Protein AF-A0A7S3RP40-F1 (afdb_monomer_lite)

Organism: NCBI:txid141414

pLDDT: mean 79.47, std 15.06, range [44.41, 95.94]

InterPro domains:
  IPR036881 Glycoside hydrolase family 3 C-terminal domain superfamily [G3DSA:3.40.50.1700] (1-62)
  IPR036881 Glycoside hydrolase family 3 C-terminal domain superfamily [SSF52279] (1-63)
  IPR044993 Beta-D-xylosidase [PTHR42721] (1-132)

Secondary structure (DSSP, 8-state):
--S------SS-EE-GGGGGSS-TT----S-BTTTTB--SHHHHS-GGGEEE-TT----SS-EEEEEEEEEEE-PPP--SSSS---PPEEEEEEEEEE-S-SS-----EEEE--TT--SSS-S-S-EEEEE-

Foldseek 3Di:
DLDKDADFAQFFDWDPVLPVLDDPPDPAAFAFPVSRRQGDTLFQGDPVGTPGHGRDDDIPWDKDKDWDPKPFPPDDPPDPDDDDPPDRDIDTDIDIDTDDDPDDDYKDWDWDADPVQPPGSPGTRIDTDDMD

Sequence (132 aa):
GLHSPSGRLTSTWYKGEYTHQLSMEDMRMRPDLETGYPGRTYRFVDEQWIVYPFGFGLSYHTWSYAWRSPAHTSGNKASSGAAGWEGCSLALSVALDSQKGADPSTAVLLFFRPPNGDEAGLTPRKELRRFE

Radius of gyration: 19.31 Å; chains: 1; bounding box: 59×24×46 Å

Structure (mmCIF, N/CA/C/O backbone):
data_AF-A0A7S3RP40-F1
#
_entry.id   AF-A0A7S3RP40-F1
#
loop_
_atom_site.group_PDB
_atom_site.id
_atom_site.type_symbol
_atom_site.label_atom_id
_atom_site.label_alt_id
_atom_site.label_comp_id
_atom_site.label_asym_id
_atom_site.label_entity_id
_atom_site.label_seq_id
_atom_site.pdbx_PDB_ins_code
_atom_site.Cartn_x
_atom_site.Cartn_y
_atom_s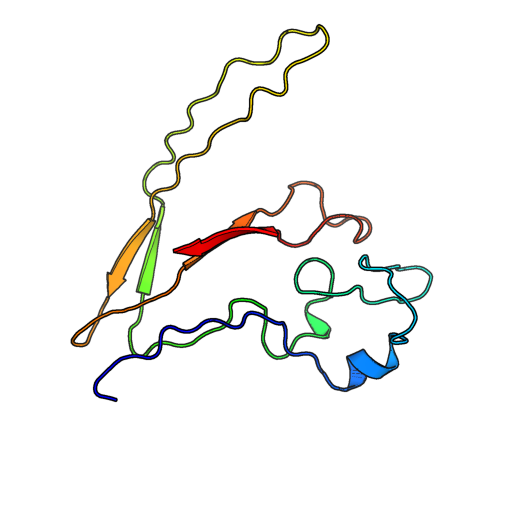ite.Cartn_z
_atom_site.occupancy
_atom_site.B_iso_or_equiv
_atom_site.auth_seq_id
_atom_site.auth_comp_id
_atom_site.auth_asym_id
_atom_site.auth_atom_id
_atom_site.pdbx_PDB_model_num
ATOM 1 N N . GLY A 1 1 ? 23.106 -10.094 -6.293 1.00 60.69 1 GLY A N 1
ATOM 2 C CA . GLY A 1 1 ? 22.101 -9.404 -7.117 1.00 60.69 1 GLY A CA 1
ATOM 3 C C . GLY A 1 1 ? 22.174 -9.849 -8.558 1.00 60.69 1 GLY A C 1
ATOM 4 O O . GLY A 1 1 ? 22.325 -8.998 -9.416 1.00 60.69 1 GLY A O 1
ATOM 5 N N . LEU A 1 2 ? 22.095 -11.164 -8.810 1.00 72.69 2 LEU A N 1
ATOM 6 C CA . LEU A 1 2 ? 21.932 -11.697 -10.168 1.00 72.69 2 LEU A CA 1
ATOM 7 C C . LEU A 1 2 ? 20.499 -11.452 -10.673 1.00 72.69 2 LEU A C 1
ATOM 9 O O . LEU A 1 2 ? 20.300 -11.201 -11.850 1.00 72.69 2 LEU A O 1
ATOM 13 N N . HIS A 1 3 ? 19.528 -11.454 -9.752 1.00 79.62 3 HIS A N 1
ATOM 14 C CA . HIS A 1 3 ? 18.131 -11.113 -10.008 1.00 79.62 3 HIS A CA 1
ATOM 15 C C . HIS A 1 3 ? 17.714 -9.892 -9.186 1.00 79.62 3 HIS A C 1
ATOM 17 O O . HIS A 1 3 ? 18.211 -9.678 -8.071 1.00 79.62 3 HIS A O 1
ATOM 23 N N . SER A 1 4 ? 16.805 -9.102 -9.751 1.00 82.75 4 SER A N 1
ATOM 24 C CA . SER A 1 4 ? 16.222 -7.932 -9.100 1.00 82.75 4 SER A CA 1
ATOM 25 C C . SER A 1 4 ? 15.118 -8.352 -8.122 1.00 82.75 4 SER A C 1
ATOM 27 O O . SER A 1 4 ? 14.343 -9.255 -8.438 1.00 82.75 4 SER A O 1
ATOM 29 N N . PRO A 1 5 ? 15.018 -7.740 -6.929 1.00 89.12 5 PRO A N 1
ATOM 30 C C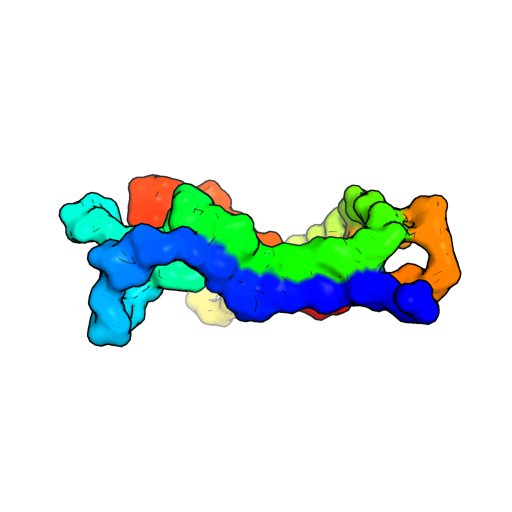A . PRO A 1 5 ? 13.867 -7.941 -6.066 1.00 89.12 5 PRO A CA 1
ATOM 31 C C . PRO A 1 5 ? 12.630 -7.261 -6.671 1.00 89.12 5 PRO A C 1
ATOM 33 O O . PRO A 1 5 ? 12.680 -6.106 -7.102 1.00 89.12 5 PRO A O 1
ATOM 36 N N . SER A 1 6 ? 11.506 -7.977 -6.649 1.00 88.31 6 SER A N 1
ATOM 37 C CA . SER A 1 6 ? 10.222 -7.505 -7.203 1.00 88.31 6 SER A CA 1
ATOM 38 C C . SER A 1 6 ? 9.044 -7.720 -6.252 1.00 88.31 6 SER A C 1
ATOM 40 O O . SER A 1 6 ? 7.895 -7.469 -6.611 1.00 88.31 6 SER A O 1
ATOM 42 N N . GLY A 1 7 ? 9.321 -8.190 -5.032 1.00 91.50 7 GLY A N 1
ATOM 43 C CA . GLY A 1 7 ? 8.308 -8.426 -4.011 1.00 91.50 7 GLY A CA 1
ATOM 44 C C . GLY A 1 7 ? 7.665 -7.131 -3.514 1.00 91.50 7 GLY A C 1
ATOM 45 O O . GLY A 1 7 ? 8.310 -6.083 -3.422 1.00 91.50 7 GLY A O 1
ATOM 46 N N . ARG A 1 8 ? 6.383 -7.221 -3.156 1.00 94.19 8 ARG A N 1
ATOM 47 C CA . ARG A 1 8 ? 5.602 -6.144 -2.535 1.00 94.19 8 ARG A CA 1
ATOM 48 C C . ARG A 1 8 ? 5.046 -6.625 -1.197 1.00 94.19 8 ARG A C 1
ATOM 50 O O . ARG A 1 8 ? 4.732 -7.804 -1.046 1.00 94.19 8 ARG A O 1
ATOM 57 N N . LEU A 1 9 ? 4.899 -5.722 -0.233 1.00 95.62 9 LEU A N 1
ATOM 58 C CA . LEU A 1 9 ? 4.355 -6.046 1.084 1.00 95.62 9 LEU A CA 1
ATOM 59 C C . LEU A 1 9 ? 2.879 -6.461 1.002 1.00 95.62 9 LEU A C 1
ATOM 61 O O . LEU A 1 9 ? 2.039 -5.692 0.535 1.00 95.62 9 LEU A O 1
ATOM 65 N N . THR A 1 10 ? 2.556 -7.640 1.534 1.00 94.75 10 THR A N 1
ATOM 66 C CA . THR A 1 10 ? 1.180 -8.157 1.676 1.00 94.75 10 THR A CA 1
ATOM 67 C C . THR A 1 10 ? 0.485 -7.681 2.954 1.00 94.75 10 THR A C 1
ATOM 69 O O . THR A 1 10 ? -0.702 -7.932 3.143 1.00 94.75 10 THR A O 1
ATOM 72 N N . SER A 1 11 ? 1.208 -6.979 3.825 1.00 94.94 11 SER A N 1
ATOM 73 C CA . SER A 1 11 ? 0.708 -6.428 5.085 1.00 94.94 11 SER A CA 1
ATOM 74 C C . SER A 1 11 ? 1.257 -5.020 5.287 1.00 94.94 11 SER A C 1
ATOM 76 O O . SER A 1 11 ? 2.354 -4.700 4.832 1.00 94.94 11 SER A O 1
ATOM 78 N N . THR A 1 12 ? 0.502 -4.175 5.981 1.00 94.50 12 THR A N 1
ATOM 79 C CA . THR A 1 12 ? 0.970 -2.843 6.378 1.00 94.50 12 THR A CA 1
ATOM 80 C C . THR A 1 12 ? 1.861 -2.958 7.610 1.00 94.50 12 THR A C 1
ATOM 82 O O . THR A 1 12 ? 1.530 -3.682 8.547 1.00 94.50 12 THR A O 1
ATOM 85 N N . TRP A 1 13 ? 2.971 -2.227 7.620 1.00 95.31 13 TRP A N 1
ATOM 86 C CA . TRP A 1 13 ? 3.811 -2.073 8.802 1.00 95.31 13 TRP A CA 1
ATOM 87 C C . TRP A 1 13 ? 3.376 -0.834 9.567 1.00 95.31 13 TRP A C 1
ATOM 89 O O . TRP A 1 13 ? 3.333 0.263 9.004 1.00 95.31 13 TRP A O 1
ATOM 99 N N . TYR A 1 14 ? 3.067 -1.024 10.842 1.00 94.69 14 TYR A N 1
ATOM 100 C CA . TYR A 1 14 ? 2.509 0.005 11.708 1.00 94.69 14 TYR A CA 1
ATOM 101 C C . TYR A 1 14 ? 3.557 0.561 12.669 1.00 94.69 14 TYR A C 1
ATOM 103 O O . TYR A 1 14 ? 4.510 -0.128 13.034 1.00 94.69 14 TYR A O 1
ATOM 111 N N . LYS A 1 15 ? 3.364 1.808 13.104 1.00 95.00 15 LYS A N 1
ATOM 112 C CA . LYS A 1 15 ? 4.118 2.384 14.225 1.00 95.00 15 LYS A CA 1
ATOM 113 C C . LYS A 1 15 ? 3.781 1.634 15.516 1.00 95.00 15 LYS A C 1
ATOM 115 O O . LYS A 1 15 ? 2.646 1.204 15.686 1.00 95.00 15 LYS A O 1
ATOM 120 N N . GLY A 1 16 ? 4.729 1.537 16.450 1.00 93.00 16 GLY A N 1
ATOM 121 C CA . GLY A 1 16 ? 4.499 0.867 17.740 1.00 93.00 16 GLY A CA 1
ATOM 122 C C . GLY A 1 16 ? 3.320 1.454 18.526 1.00 93.00 16 GLY A C 1
ATOM 123 O O . GLY A 1 16 ? 2.538 0.722 19.113 1.00 93.00 16 GLY A O 1
ATOM 124 N N . GLU A 1 17 ? 3.105 2.767 18.442 1.00 91.62 17 GLU A N 1
ATOM 125 C CA . GLU A 1 17 ? 1.978 3.447 19.097 1.00 91.62 17 GLU A CA 1
ATOM 126 C C . GLU A 1 17 ? 0.598 2.946 18.642 1.00 91.62 17 GLU A C 1
ATOM 128 O O . GLU A 1 17 ? -0.349 2.956 19.425 1.00 91.62 17 GLU A O 1
ATOM 133 N N . TYR A 1 18 ? 0.489 2.432 17.412 1.00 90.94 18 TYR A N 1
ATOM 134 C CA . TYR A 1 18 ? -0.758 1.893 16.869 1.00 90.94 18 TYR A CA 1
ATOM 135 C C . TYR A 1 18 ? -1.291 0.725 17.709 1.00 90.94 18 TYR A C 1
ATOM 137 O O . TYR A 1 18 ? -2.499 0.614 17.907 1.00 90.94 18 TYR A O 1
ATOM 145 N N . THR A 1 19 ? -0.412 -0.114 18.272 1.00 88.56 19 THR A N 1
ATOM 146 C CA . THR A 1 19 ? -0.843 -1.256 19.094 1.00 88.56 19 THR A CA 1
ATOM 147 C C . THR A 1 19 ? -1.443 -0.841 20.434 1.00 88.56 19 THR A C 1
ATOM 149 O O . THR A 1 19 ? -2.147 -1.634 21.045 1.00 88.56 19 THR A O 1
ATOM 152 N N . HIS A 1 20 ? -1.200 0.391 20.892 1.00 89.62 20 HIS A N 1
ATOM 153 C CA . HIS A 1 20 ? -1.809 0.917 22.116 1.00 89.62 20 HIS A CA 1
ATOM 154 C C . HIS A 1 20 ? -3.211 1.496 21.886 1.00 89.62 20 HIS A C 1
ATOM 156 O O . HIS A 1 20 ? -3.949 1.692 22.845 1.00 89.62 20 HIS A O 1
ATOM 162 N N . GLN A 1 21 ? -3.593 1.756 20.633 1.00 86.81 21 GLN A N 1
ATOM 163 C CA . GLN A 1 21 ? -4.882 2.368 20.286 1.00 86.81 21 GLN A CA 1
ATOM 164 C C . GLN A 1 21 ? -5.987 1.362 19.975 1.00 86.81 21 GLN A C 1
ATOM 166 O O . GLN A 1 21 ? -7.144 1.737 19.803 1.00 86.81 21 GLN A O 1
ATOM 171 N N . LEU A 1 22 ? -5.644 0.081 19.873 1.00 87.38 22 LEU A N 1
ATOM 172 C CA . LEU A 1 22 ? -6.581 -0.979 19.536 1.00 87.38 22 LEU A CA 1
ATOM 173 C C . LEU A 1 22 ? -6.328 -2.206 20.403 1.00 87.38 22 LEU A C 1
ATOM 175 O O . LEU A 1 22 ? -5.214 -2.717 20.476 1.00 87.38 22 LEU A O 1
ATOM 179 N N . SER A 1 23 ? -7.392 -2.718 21.017 1.00 89.56 23 SER A N 1
ATOM 180 C CA . SER A 1 23 ? -7.367 -4.053 21.613 1.00 89.56 23 SER A CA 1
ATOM 181 C C . SER A 1 23 ? -7.377 -5.100 20.501 1.00 89.56 23 SER A C 1
ATOM 183 O O . SER A 1 23 ? -8.083 -4.944 19.505 1.00 89.56 23 SER A O 1
ATOM 185 N N . MET A 1 24 ? -6.638 -6.198 20.663 1.00 87.75 24 MET A N 1
ATOM 186 C CA . MET A 1 24 ? -6.703 -7.337 19.734 1.00 87.75 24 MET A CA 1
ATOM 187 C C . MET A 1 24 ? -8.043 -8.089 19.802 1.00 87.75 24 MET A C 1
ATOM 189 O O . MET A 1 24 ? -8.316 -8.912 18.936 1.00 87.75 24 MET A O 1
ATOM 193 N N . GLU A 1 25 ? -8.887 -7.762 20.782 1.00 90.81 25 GLU A N 1
ATOM 194 C CA . GLU A 1 25 ? -10.255 -8.269 20.931 1.00 90.81 25 GLU A CA 1
ATOM 195 C C . GLU A 1 25 ? -11.268 -7.478 20.087 1.00 90.81 25 GLU A C 1
ATOM 197 O O . GLU A 1 25 ? -12.321 -8.001 19.722 1.00 90.81 25 GLU A O 1
ATOM 202 N N . ASP A 1 26 ? -10.959 -6.220 19.747 1.00 89.12 26 ASP A N 1
ATOM 203 C CA . ASP A 1 26 ? -11.852 -5.373 18.955 1.00 89.12 26 ASP A CA 1
ATOM 204 C C . ASP A 1 26 ? -11.705 -5.685 17.460 1.00 89.12 26 ASP A C 1
ATOM 206 O O . ASP A 1 26 ? -10.774 -5.228 16.789 1.00 89.12 26 ASP A O 1
ATOM 210 N N . MET A 1 27 ? -12.651 -6.454 16.927 1.00 90.50 27 MET A N 1
ATOM 211 C CA . MET A 1 27 ? -12.666 -6.907 15.533 1.00 90.50 27 MET A CA 1
ATOM 212 C C . MET A 1 27 ? -13.248 -5.883 14.546 1.00 90.50 27 MET A C 1
ATOM 214 O O . MET A 1 27 ? -13.426 -6.201 13.365 1.00 90.50 27 MET A O 1
ATOM 218 N N . ARG A 1 28 ? -13.555 -4.652 14.980 1.00 90.69 28 ARG A N 1
ATOM 219 C CA . ARG A 1 28 ? -13.996 -3.590 14.066 1.00 90.69 28 ARG A CA 1
ATOM 220 C C . ARG A 1 28 ? -12.888 -3.279 13.055 1.00 90.69 28 ARG A C 1
ATOM 222 O O . ARG A 1 28 ? -11.712 -3.220 13.380 1.00 90.69 28 ARG A O 1
ATOM 229 N N . MET A 1 29 ? -13.252 -3.096 11.788 1.00 90.06 29 MET A N 1
ATOM 230 C CA . MET A 1 29 ? -12.276 -2.798 10.725 1.00 90.06 29 MET A CA 1
ATOM 231 C C . MET A 1 29 ? -12.214 -1.311 10.379 1.00 90.06 29 MET A C 1
ATOM 233 O O . MET A 1 29 ? -11.173 -0.815 9.956 1.00 90.06 29 MET A O 1
ATOM 237 N N . ARG A 1 30 ? -13.341 -0.617 10.528 1.00 89.88 30 ARG A N 1
ATOM 238 C CA . ARG A 1 30 ? -13.522 0.789 10.156 1.00 89.88 30 ARG A CA 1
ATOM 239 C C . ARG A 1 30 ? -13.036 1.692 11.285 1.00 89.88 30 ARG A C 1
ATOM 241 O O . ARG A 1 30 ? -13.170 1.274 12.432 1.00 89.88 30 ARG A O 1
ATOM 248 N N . PRO A 1 31 ? -12.490 2.879 10.983 1.00 89.44 31 PRO A N 1
ATOM 249 C CA . PRO A 1 31 ? -12.183 3.862 12.003 1.00 89.44 31 PRO A CA 1
ATOM 250 C C . PRO A 1 31 ? -13.478 4.382 12.631 1.00 89.44 31 PRO A C 1
ATOM 252 O O . PRO A 1 31 ? -14.543 4.350 12.010 1.00 89.44 31 PRO A O 1
ATOM 255 N N . ASP A 1 32 ? -13.360 4.865 13.856 1.00 87.00 32 ASP A N 1
ATOM 256 C CA . ASP A 1 32 ? -14.446 5.494 14.596 1.00 87.00 32 ASP A CA 1
ATOM 257 C C . ASP A 1 32 ? -13.903 6.778 15.221 1.00 87.00 32 ASP A C 1
ATOM 259 O O . ASP A 1 32 ? -12.997 6.738 16.057 1.00 87.00 32 ASP A O 1
ATOM 263 N N . LEU A 1 33 ? -14.420 7.918 14.761 1.00 81.62 33 LEU A N 1
ATOM 264 C CA . LEU A 1 33 ? -13.974 9.237 15.204 1.00 81.62 33 LEU A CA 1
ATOM 265 C C . LEU A 1 33 ? -14.415 9.536 16.641 1.00 81.62 33 LEU A C 1
ATOM 267 O O . LEU A 1 33 ? -13.709 10.261 17.336 1.00 81.62 33 LEU A O 1
ATOM 271 N N . GLU A 1 34 ? -15.533 8.968 17.101 1.00 84.19 34 GLU A N 1
ATOM 272 C CA . GLU A 1 34 ? -16.056 9.222 18.448 1.00 84.19 34 GLU A CA 1
ATOM 273 C C . GLU A 1 34 ? -15.213 8.511 19.508 1.00 84.19 34 GLU A C 1
ATOM 275 O O . GLU A 1 34 ? -14.888 9.089 20.544 1.00 84.19 34 GLU A O 1
ATOM 280 N N . THR A 1 35 ? -14.799 7.270 19.232 1.00 83.88 35 THR A N 1
ATOM 281 C CA . THR A 1 35 ? -13.962 6.488 20.156 1.00 83.88 35 THR A CA 1
ATOM 282 C C . THR A 1 35 ? -12.461 6.659 19.910 1.00 83.88 35 THR A C 1
ATOM 284 O O . THR A 1 35 ? -11.660 6.036 20.604 1.00 83.88 35 THR A O 1
ATOM 287 N N . GLY A 1 36 ? -12.061 7.430 18.892 1.00 85.69 36 GLY A N 1
ATOM 288 C CA . GLY A 1 36 ? -10.663 7.572 18.469 1.00 85.69 36 GLY A CA 1
ATOM 289 C C . GLY A 1 36 ? -10.059 6.288 17.885 1.00 85.69 36 GLY A C 1
ATOM 290 O O . GLY A 1 36 ? -8.843 6.105 17.910 1.00 85.69 36 GLY A O 1
ATOM 291 N N . TYR A 1 37 ? -10.892 5.375 17.380 1.00 89.31 37 TYR A N 1
ATOM 292 C CA . TYR A 1 37 ? -10.432 4.103 16.840 1.00 89.31 37 TYR A CA 1
ATOM 293 C C . TYR A 1 37 ? -9.798 4.309 15.454 1.00 89.31 37 TYR A C 1
ATOM 295 O O . TYR A 1 37 ? -10.481 4.772 14.536 1.00 89.31 37 TYR A O 1
ATOM 303 N N . PRO A 1 38 ? -8.524 3.929 15.243 1.00 89.12 38 PRO A N 1
ATOM 304 C CA . PRO A 1 38 ? -7.777 4.303 14.039 1.00 89.12 38 PRO A CA 1
ATOM 305 C C . PRO A 1 38 ? -8.127 3.483 12.785 1.00 89.12 38 PRO A C 1
ATOM 307 O O . PRO A 1 38 ? -7.612 3.776 11.707 1.00 89.12 38 PRO A O 1
ATOM 310 N N . GLY A 1 39 ? -8.966 2.447 12.907 1.00 90.50 39 GLY A N 1
ATOM 311 C CA . GLY A 1 39 ? -9.264 1.502 11.828 1.00 90.50 39 GLY A CA 1
ATOM 312 C C . GLY A 1 39 ? -8.151 0.471 11.607 1.00 90.50 39 GLY A C 1
ATOM 313 O O . GLY A 1 39 ? -7.010 0.641 12.042 1.00 90.50 39 GLY A O 1
ATOM 314 N N . ARG A 1 40 ? -8.476 -0.632 10.922 1.00 91.12 40 ARG A N 1
ATOM 315 C CA . ARG A 1 40 ? -7.556 -1.751 10.642 1.00 91.12 40 ARG A CA 1
ATOM 316 C C . ARG A 1 40 ? -7.279 -1.902 9.157 1.00 91.12 40 ARG A C 1
ATOM 318 O O . ARG A 1 40 ? -8.146 -1.663 8.320 1.00 91.12 40 ARG A O 1
ATOM 325 N N . THR A 1 41 ? -6.106 -2.448 8.829 1.00 92.12 41 THR A N 1
ATOM 326 C CA . THR A 1 41 ? -5.643 -2.749 7.456 1.00 92.12 41 THR A CA 1
ATOM 327 C C . THR A 1 41 ? -5.425 -1.521 6.577 1.00 92.12 41 THR A C 1
ATOM 329 O O . THR A 1 41 ? -5.851 -0.416 6.894 1.00 92.12 41 THR A O 1
ATOM 332 N N . TYR A 1 42 ? -4.787 -1.722 5.422 1.00 92.81 42 TYR A N 1
ATOM 333 C CA . TYR A 1 42 ? -4.531 -0.665 4.437 1.00 92.81 42 TYR A CA 1
ATOM 334 C C . TYR A 1 42 ? -5.791 0.034 3.903 1.00 92.81 42 TYR A C 1
ATOM 336 O O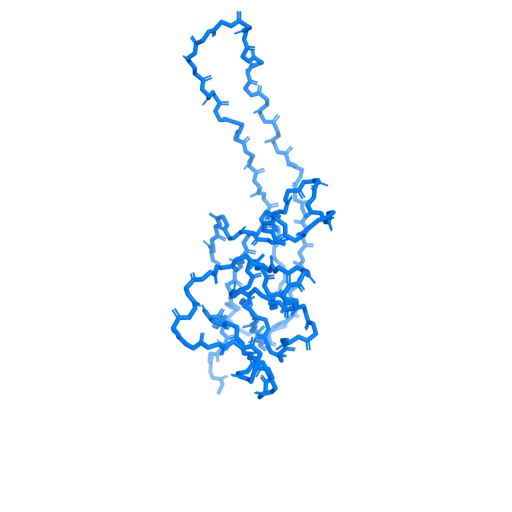 . TYR A 1 42 ? -5.681 1.085 3.276 1.00 92.81 42 TYR A O 1
ATOM 344 N N . ARG A 1 43 ? -6.968 -0.577 4.086 1.00 92.00 43 ARG A N 1
ATOM 345 C CA . ARG A 1 43 ? -8.245 -0.048 3.600 1.00 92.00 43 ARG A CA 1
ATOM 346 C C . ARG A 1 43 ? -8.744 1.109 4.456 1.00 92.00 43 ARG A C 1
ATOM 348 O O . ARG A 1 43 ? -9.394 1.994 3.918 1.00 92.00 43 ARG A O 1
ATOM 355 N N . PHE A 1 44 ? -8.470 1.088 5.757 1.00 90.44 44 PHE A N 1
ATOM 356 C CA . PHE A 1 44 ? -9.157 1.943 6.728 1.00 90.44 44 PHE A CA 1
ATOM 357 C C . PHE A 1 44 ? -8.222 2.662 7.692 1.00 90.44 44 PHE A C 1
ATOM 359 O O . PHE A 1 44 ? -8.617 3.684 8.241 1.00 90.44 44 PHE A O 1
ATOM 366 N N . VAL A 1 45 ? -7.009 2.143 7.895 1.00 90.31 45 VAL A N 1
ATOM 367 C CA . VAL A 1 45 ? -6.045 2.769 8.797 1.00 90.31 45 VAL A CA 1
ATOM 368 C C . VAL A 1 45 ? -5.624 4.145 8.284 1.00 90.31 45 VAL A C 1
ATOM 370 O O . VAL A 1 45 ? -5.422 4.337 7.080 1.00 90.31 45 VAL A O 1
ATOM 373 N N . ASP A 1 46 ? -5.473 5.089 9.206 1.00 87.19 46 ASP A N 1
ATOM 374 C CA . ASP A 1 46 ? -4.903 6.395 8.895 1.00 87.19 46 ASP A CA 1
ATOM 375 C C . ASP A 1 46 ? -3.412 6.288 8.519 1.00 87.19 46 ASP A C 1
ATOM 377 O O . ASP A 1 46 ? -2.658 5.489 9.082 1.00 87.19 46 ASP A O 1
ATOM 381 N N . GLU A 1 47 ? -2.982 7.111 7.566 1.00 87.06 47 GLU A N 1
ATOM 382 C CA . GLU A 1 47 ? -1.608 7.167 7.067 1.00 87.06 47 GLU A CA 1
ATOM 383 C C . GLU A 1 47 ? -0.606 7.542 8.162 1.00 87.06 47 GLU A C 1
ATOM 385 O O . GLU A 1 47 ? 0.530 7.066 8.135 1.00 87.06 47 GLU A O 1
ATOM 390 N N . GLN A 1 48 ? -1.026 8.299 9.181 1.00 90.19 48 GLN A N 1
ATOM 391 C CA . GLN A 1 48 ? -0.158 8.665 10.303 1.00 90.19 48 GLN A CA 1
ATOM 392 C C . GLN A 1 48 ? 0.365 7.455 11.097 1.00 90.19 48 GLN A C 1
ATOM 394 O O . GLN A 1 48 ? 1.426 7.551 11.720 1.00 90.19 48 GLN A O 1
ATOM 399 N N . TRP A 1 49 ? -0.338 6.315 11.061 1.00 91.19 49 TRP A N 1
ATOM 400 C CA . TRP A 1 49 ? 0.030 5.079 11.767 1.00 91.19 49 TRP A CA 1
ATOM 401 C C . TRP A 1 49 ? 0.912 4.139 10.940 1.00 91.19 49 TRP A C 1
ATOM 403 O O . TRP A 1 49 ? 1.344 3.102 11.447 1.00 91.19 49 TRP A O 1
ATOM 413 N N . ILE A 1 50 ? 1.186 4.474 9.678 1.00 94.06 50 ILE A N 1
ATOM 414 C CA . ILE A 1 50 ? 1.890 3.609 8.730 1.00 94.06 50 ILE A CA 1
ATOM 415 C C . ILE A 1 50 ? 3.382 3.961 8.691 1.00 94.06 50 ILE A C 1
ATOM 417 O O . ILE A 1 50 ? 3.757 5.121 8.547 1.00 94.06 50 ILE A O 1
ATOM 421 N N . VAL A 1 51 ? 4.240 2.940 8.773 1.00 95.44 51 VAL A N 1
ATOM 422 C CA . VAL A 1 51 ? 5.682 3.040 8.476 1.00 95.44 51 VAL A CA 1
ATOM 423 C C . VAL A 1 51 ? 5.951 2.592 7.040 1.00 95.44 51 VAL A C 1
ATOM 425 O O . VAL A 1 51 ? 6.534 3.337 6.259 1.00 95.44 51 VAL A O 1
ATOM 428 N N . TYR A 1 52 ? 5.461 1.402 6.667 1.00 95.94 52 TYR A N 1
ATOM 429 C CA . TYR A 1 52 ? 5.476 0.924 5.283 1.00 95.94 52 TYR A CA 1
ATOM 430 C C . TYR A 1 52 ? 4.070 0.510 4.847 1.00 95.94 52 TYR A C 1
ATOM 432 O O . TYR A 1 52 ? 3.450 -0.341 5.496 1.00 95.94 52 TYR A O 1
ATOM 440 N N . PRO A 1 53 ? 3.539 1.090 3.758 1.00 95.38 53 PRO A N 1
ATOM 441 C CA . PRO A 1 53 ? 2.190 0.789 3.315 1.00 95.38 53 PRO A CA 1
ATOM 442 C C . PRO A 1 53 ? 2.102 -0.600 2.679 1.00 95.38 53 PRO A C 1
ATOM 444 O O . PRO A 1 53 ? 3.062 -1.125 2.115 1.00 95.38 53 PRO A O 1
ATOM 447 N N . PHE A 1 54 ? 0.897 -1.168 2.693 1.00 95.69 54 PHE A N 1
ATOM 448 C CA . PHE A 1 54 ? 0.571 -2.322 1.860 1.00 95.69 54 PHE A CA 1
ATOM 449 C C . PHE A 1 54 ? 0.906 -2.046 0.389 1.00 95.69 54 PHE A C 1
ATOM 451 O O . PHE A 1 54 ? 0.568 -0.984 -0.150 1.00 95.69 54 PHE A O 1
ATOM 458 N N . GLY A 1 55 ? 1.547 -3.018 -0.254 1.00 94.44 55 GLY A N 1
ATOM 459 C CA . GLY A 1 55 ? 2.031 -2.912 -1.622 1.00 94.44 55 GLY A CA 1
ATOM 460 C C . GLY A 1 55 ? 3.374 -2.196 -1.771 1.00 94.44 55 GLY A C 1
ATOM 461 O O . GLY A 1 55 ? 3.834 -2.025 -2.897 1.00 94.44 55 GLY A O 1
ATOM 462 N N . PHE A 1 56 ? 4.023 -1.773 -0.680 1.00 94.38 56 PHE A N 1
ATOM 463 C CA . PHE A 1 56 ? 5.356 -1.178 -0.759 1.00 94.38 56 PHE A CA 1
ATOM 464 C C . PHE A 1 56 ? 6.394 -2.214 -1.199 1.00 94.38 56 PHE A C 1
ATOM 466 O O . PHE A 1 56 ? 6.353 -3.368 -0.781 1.00 94.38 56 PHE A O 1
ATOM 473 N N . GLY A 1 57 ? 7.332 -1.801 -2.042 1.00 91.88 57 GLY A N 1
ATOM 474 C CA . GLY A 1 57 ? 8.440 -2.637 -2.489 1.00 91.88 57 GLY A CA 1
ATOM 475 C C . GLY A 1 57 ? 9.393 -1.830 -3.355 1.00 91.88 57 GLY A C 1
ATOM 476 O O . GLY A 1 57 ? 8.964 -0.918 -4.065 1.00 91.88 57 GLY A O 1
ATOM 477 N N . LEU A 1 58 ? 10.679 -2.148 -3.270 1.00 89.50 58 LEU A N 1
ATOM 478 C CA . LEU A 1 58 ? 11.733 -1.510 -4.049 1.00 89.50 58 LEU A CA 1
ATOM 479 C C . LEU A 1 58 ? 12.273 -2.508 -5.074 1.00 89.50 58 LEU A C 1
ATOM 481 O O . LEU A 1 58 ? 12.289 -3.710 -4.821 1.00 89.50 58 LEU A O 1
ATOM 485 N N . SER A 1 59 ? 12.728 -1.989 -6.209 1.00 85.94 59 SER A N 1
ATOM 486 C CA . SER A 1 59 ? 13.391 -2.751 -7.266 1.00 85.94 59 SER A CA 1
ATOM 487 C C . SER A 1 59 ? 14.690 -2.047 -7.642 1.00 85.94 59 SER A C 1
ATOM 489 O O . SER A 1 59 ? 14.844 -0.850 -7.397 1.00 85.94 59 SER A O 1
ATOM 491 N N . TYR A 1 60 ? 15.630 -2.774 -8.245 1.00 85.81 60 TYR A N 1
ATOM 492 C CA . TYR A 1 60 ? 16.849 -2.169 -8.790 1.00 85.81 60 TYR A CA 1
ATOM 493 C C . TYR A 1 60 ? 16.606 -1.411 -10.105 1.00 85.81 60 TYR A C 1
ATOM 495 O O . TYR A 1 60 ? 17.492 -0.689 -10.560 1.00 85.81 60 TYR A O 1
ATOM 503 N N . HIS A 1 61 ? 15.411 -1.542 -10.691 1.00 83.56 61 HIS A N 1
ATOM 504 C CA . HIS A 1 61 ? 14.987 -0.801 -11.878 1.00 83.56 61 HIS A CA 1
ATOM 505 C C . HIS A 1 61 ? 14.063 0.358 -11.506 1.00 83.56 61 HIS A C 1
ATOM 507 O O . HIS A 1 61 ? 13.242 0.260 -10.590 1.00 83.56 61 HIS A O 1
ATOM 513 N N . THR A 1 62 ? 14.153 1.439 -12.276 1.00 85.06 62 THR A N 1
ATOM 514 C CA . THR A 1 62 ? 13.155 2.508 -12.282 1.00 85.06 62 THR A CA 1
ATOM 515 C C . THR A 1 62 ? 12.118 2.232 -13.366 1.00 85.06 62 THR A C 1
ATOM 517 O O . THR A 1 62 ? 12.456 1.759 -14.452 1.00 85.06 62 THR A O 1
ATOM 520 N N . TRP A 1 63 ? 10.857 2.524 -13.050 1.00 83.38 63 TRP A N 1
ATOM 521 C CA . TRP A 1 63 ? 9.702 2.232 -13.896 1.00 83.38 63 TRP A CA 1
ATOM 522 C C . TRP A 1 63 ? 8.919 3.515 -14.150 1.00 83.38 63 TRP A C 1
ATOM 524 O O . TRP A 1 63 ? 8.604 4.236 -13.200 1.00 83.38 63 TRP A O 1
ATOM 534 N N . SER A 1 64 ? 8.578 3.784 -15.408 1.00 83.31 64 SER A N 1
ATOM 535 C CA . SER A 1 64 ? 7.598 4.810 -15.770 1.00 83.31 64 SER A CA 1
ATOM 536 C C . SER A 1 64 ? 6.244 4.152 -16.047 1.00 83.31 64 SER A C 1
ATOM 538 O O . SER A 1 64 ? 6.175 3.089 -16.661 1.00 83.31 64 SER A O 1
ATOM 540 N N . TYR A 1 65 ? 5.169 4.768 -15.550 1.00 83.56 65 TYR A N 1
ATOM 541 C CA . TYR A 1 65 ? 3.798 4.291 -15.732 1.00 83.56 65 TYR A CA 1
ATOM 542 C C . TYR A 1 65 ? 3.044 5.298 -16.592 1.00 83.56 65 TYR A C 1
ATOM 544 O O . TYR A 1 65 ? 2.972 6.477 -16.245 1.00 83.56 65 TYR A O 1
ATOM 552 N N . ALA A 1 66 ? 2.454 4.830 -17.688 1.00 80.69 66 ALA A N 1
ATOM 553 C CA . ALA A 1 66 ? 1.578 5.643 -18.522 1.00 80.69 66 ALA A CA 1
ATOM 554 C C . ALA A 1 66 ? 0.253 4.924 -18.765 1.00 80.69 66 ALA A C 1
ATOM 556 O O . ALA A 1 66 ? 0.228 3.741 -19.123 1.00 80.69 66 ALA A O 1
ATOM 557 N N . TRP A 1 67 ? -0.845 5.662 -18.604 1.00 76.31 67 TRP A N 1
ATOM 558 C CA . TRP A 1 67 ? -2.165 5.209 -19.019 1.00 76.31 67 TRP A CA 1
ATOM 559 C C . TRP A 1 67 ? -2.209 5.177 -20.541 1.00 76.31 67 TRP A C 1
ATOM 561 O O . TRP A 1 67 ? -2.047 6.206 -21.198 1.00 76.31 67 TRP A O 1
ATOM 571 N N . ARG A 1 68 ? -2.458 4.004 -21.117 1.00 72.50 68 ARG A N 1
ATOM 572 C CA . ARG A 1 68 ? -2.978 3.942 -22.483 1.00 72.50 68 ARG A CA 1
ATOM 573 C C . ARG A 1 68 ? -4.472 4.236 -22.407 1.00 72.50 68 ARG A C 1
ATOM 575 O O . ARG A 1 68 ? -5.103 3.900 -21.405 1.00 72.50 68 ARG A O 1
ATOM 582 N N . SER A 1 69 ? -4.999 4.925 -23.417 1.00 64.31 69 SER A N 1
ATOM 583 C CA . SER A 1 69 ? -6.383 5.405 -23.455 1.00 64.31 69 SER A CA 1
ATOM 584 C C . SER A 1 69 ? -7.347 4.354 -22.889 1.00 64.31 69 SER A C 1
ATOM 586 O O . SER A 1 69 ? -7.353 3.219 -23.374 1.00 64.31 69 SER A O 1
ATOM 588 N N . PRO A 1 70 ? -8.127 4.681 -21.840 1.00 60.78 70 PRO A N 1
ATOM 589 C CA . PRO A 1 70 ? -9.059 3.721 -21.281 1.00 60.78 70 PRO A CA 1
ATOM 590 C C . PRO A 1 70 ? -10.094 3.399 -22.355 1.00 60.78 70 PRO A C 1
ATOM 592 O O . PRO A 1 70 ? -10.804 4.285 -22.834 1.00 60.78 70 PRO A O 1
ATOM 595 N N . ALA A 1 71 ? -10.189 2.129 -22.740 1.00 54.72 71 ALA A N 1
ATOM 596 C CA . ALA A 1 71 ? -11.341 1.662 -23.489 1.00 54.72 71 ALA A CA 1
ATOM 597 C C . ALA A 1 71 ? -12.500 1.575 -22.490 1.00 54.72 71 ALA A C 1
ATOM 599 O O . ALA A 1 71 ? -12.668 0.581 -21.786 1.00 54.72 71 ALA A O 1
ATOM 600 N N . HIS A 1 72 ? -13.249 2.669 -22.361 1.00 52.50 72 HIS A N 1
ATOM 601 C CA . HIS A 1 72 ? -14.483 2.683 -21.591 1.00 52.50 72 HIS A CA 1
ATOM 602 C C . HIS A 1 72 ? -15.603 2.131 -22.472 1.00 52.50 72 HIS A C 1
ATOM 604 O O . HIS A 1 72 ? -16.261 2.867 -23.209 1.00 52.50 72 HIS A O 1
ATOM 610 N N . THR A 1 73 ? -15.830 0.824 -22.406 1.00 50.38 73 THR A N 1
ATOM 611 C CA . THR A 1 73 ? -17.077 0.239 -22.897 1.00 50.38 73 THR A CA 1
ATOM 612 C C . THR A 1 73 ? -18.151 0.493 -21.850 1.00 50.38 73 THR A C 1
ATOM 614 O O . THR A 1 73 ? -18.315 -0.281 -20.910 1.00 50.38 73 THR A O 1
ATOM 617 N N . SER A 1 74 ? -18.869 1.611 -21.997 1.00 52.00 74 SER A N 1
ATOM 618 C CA . SER A 1 74 ? -20.119 1.827 -21.269 1.00 52.00 74 SER A CA 1
ATOM 619 C C . SER A 1 74 ? -21.085 0.719 -21.681 1.00 52.00 74 SER A C 1
ATOM 621 O O . SER A 1 74 ? -21.701 0.810 -22.740 1.00 52.00 74 SER A O 1
ATOM 623 N N . GLY A 1 75 ? -21.226 -0.318 -20.856 1.00 49.12 75 GLY A N 1
ATOM 624 C CA . GLY A 1 75 ? -22.440 -1.131 -20.870 1.00 49.12 75 GLY A CA 1
ATOM 625 C C . GLY A 1 75 ? -23.648 -0.208 -20.683 1.00 49.12 75 GLY A C 1
ATOM 626 O O . GLY A 1 75 ? -23.543 0.826 -20.013 1.00 49.12 75 GLY A O 1
ATOM 627 N N . ASN A 1 76 ? -24.752 -0.504 -21.362 1.00 48.41 76 ASN A N 1
ATOM 628 C CA . ASN A 1 76 ? -25.941 0.342 -21.372 1.00 48.41 76 ASN A CA 1
ATOM 629 C C . ASN A 1 76 ? -26.431 0.642 -19.945 1.00 48.41 76 ASN A C 1
ATOM 631 O O . ASN A 1 76 ? -26.340 -0.185 -19.042 1.00 48.41 76 ASN A O 1
ATOM 635 N N . LYS A 1 77 ? -26.964 1.853 -19.737 1.00 46.59 77 LYS A N 1
ATOM 636 C CA . LYS A 1 77 ? -27.609 2.230 -18.474 1.00 46.59 77 LYS A CA 1
ATOM 637 C C . LYS A 1 77 ? -28.713 1.221 -18.155 1.00 46.59 77 LYS A C 1
ATOM 639 O O . LYS A 1 77 ? -29.599 1.023 -18.984 1.00 46.59 77 LYS A O 1
ATOM 644 N N . ALA A 1 78 ? -28.693 0.662 -16.945 1.00 47.38 78 ALA A N 1
ATOM 645 C CA . ALA A 1 78 ? -29.811 -0.100 -16.409 1.00 47.38 78 ALA A CA 1
ATOM 646 C C . ALA A 1 78 ? -31.085 0.756 -16.499 1.00 47.38 78 ALA A C 1
ATOM 648 O O . ALA A 1 78 ? -31.201 1.802 -15.853 1.00 47.38 78 ALA A O 1
ATOM 649 N N . SER A 1 79 ? -32.021 0.336 -17.349 1.00 46.97 79 SER A N 1
ATOM 650 C CA . SER A 1 79 ? -33.377 0.866 -17.372 1.00 46.97 79 SER A CA 1
ATOM 651 C C . SER A 1 79 ? -34.009 0.630 -16.004 1.00 46.97 79 SER A C 1
ATOM 653 O O . SER A 1 79 ? -33.931 -0.470 -15.464 1.00 46.97 79 SER A O 1
ATOM 655 N N . SER A 1 80 ? -34.622 1.671 -15.448 1.00 50.41 80 SER A N 1
ATOM 656 C CA . SER A 1 80 ? -35.369 1.652 -14.192 1.00 50.41 80 SER A CA 1
ATOM 657 C C . SER A 1 80 ? -36.385 0.502 -14.154 1.00 50.41 80 SER A C 1
ATOM 659 O O . SER A 1 80 ? -37.458 0.591 -14.745 1.00 50.41 80 SER A O 1
ATOM 661 N N . GLY A 1 81 ? -36.030 -0.577 -13.465 1.00 44.62 81 GLY A N 1
ATOM 662 C CA . GLY A 1 81 ? -36.838 -1.778 -13.289 1.00 44.62 81 GLY A CA 1
ATOM 663 C C . GLY A 1 81 ? -35.937 -2.885 -12.754 1.00 44.62 81 GLY A C 1
ATOM 664 O O . GLY A 1 81 ? -34.872 -3.128 -13.305 1.00 44.62 81 GLY A O 1
ATOM 665 N N . ALA A 1 82 ? -36.294 -3.468 -11.616 1.00 49.88 82 ALA A N 1
ATOM 666 C CA . ALA A 1 82 ? -35.424 -4.321 -10.812 1.00 49.88 82 ALA A CA 1
ATOM 667 C C . ALA A 1 82 ? -34.704 -5.461 -11.576 1.00 49.88 82 ALA A C 1
ATOM 669 O O . ALA A 1 82 ? -35.286 -6.108 -12.441 1.00 49.88 82 ALA A O 1
ATOM 670 N N . ALA A 1 83 ? -33.492 -5.759 -11.084 1.00 44.41 83 ALA A N 1
ATOM 671 C CA . ALA A 1 83 ? -32.694 -6.981 -11.261 1.00 44.41 83 ALA A CA 1
ATOM 672 C C . ALA A 1 83 ? -31.739 -7.057 -12.469 1.00 44.41 83 ALA A C 1
ATOM 674 O O . ALA A 1 83 ? -31.941 -7.804 -13.418 1.00 44.41 83 ALA A O 1
ATOM 675 N N . GLY A 1 84 ? -30.598 -6.376 -12.338 1.00 45.09 84 GLY A N 1
ATOM 676 C CA . GLY A 1 84 ? -29.391 -6.678 -13.105 1.00 45.09 84 GLY A CA 1
ATOM 677 C C . GLY A 1 84 ? -28.344 -5.590 -12.921 1.00 45.09 84 GLY A C 1
ATOM 678 O O . GLY A 1 84 ? -28.413 -4.555 -13.574 1.00 45.09 84 GLY A O 1
ATOM 679 N N . TRP A 1 85 ? -27.382 -5.788 -12.018 1.00 45.53 85 TRP A N 1
ATOM 680 C CA . TRP A 1 85 ? -26.197 -4.929 -11.979 1.00 45.53 85 TRP A CA 1
ATOM 681 C C . TRP A 1 85 ? -25.322 -5.330 -13.171 1.00 45.53 85 TRP A C 1
ATOM 683 O O . TRP A 1 85 ? -24.446 -6.181 -13.031 1.00 45.53 85 TRP A O 1
ATOM 693 N N . GLU A 1 86 ? -25.589 -4.788 -14.362 1.00 53.62 86 GLU A N 1
ATOM 694 C CA . GLU A 1 86 ? -24.642 -4.910 -15.470 1.00 53.62 86 GLU A CA 1
ATOM 695 C C . GLU A 1 86 ? -23.368 -4.163 -15.067 1.00 53.62 86 GLU A C 1
ATOM 697 O O . GLU A 1 86 ? -23.334 -2.937 -14.940 1.00 53.62 86 GLU A O 1
ATOM 702 N N . GLY A 1 87 ? -22.333 -4.937 -14.742 1.00 56.44 87 GLY A N 1
ATOM 703 C CA . GLY A 1 87 ? -21.062 -4.410 -14.278 1.00 56.44 87 GLY A CA 1
ATOM 704 C C . GLY A 1 87 ? -20.421 -3.546 -15.357 1.00 56.44 87 GLY A C 1
ATOM 705 O O . GLY A 1 87 ? -20.208 -3.993 -16.483 1.00 56.44 87 GLY A O 1
ATOM 706 N N . CYS A 1 88 ? -20.066 -2.313 -15.006 1.00 64.06 88 CYS A N 1
ATOM 707 C CA . CYS A 1 88 ? -19.197 -1.504 -15.849 1.00 64.06 88 CYS A CA 1
ATOM 708 C C . CYS A 1 88 ? -17.812 -2.170 -15.892 1.00 64.06 88 CYS A C 1
ATOM 710 O O . CYS A 1 88 ? -17.178 -2.357 -14.850 1.00 64.06 88 CYS A O 1
ATOM 712 N N . SER A 1 89 ? -17.357 -2.565 -17.084 1.00 61.50 89 SER A N 1
ATOM 713 C CA . SER A 1 89 ? -16.019 -3.125 -17.283 1.00 61.50 89 SER A CA 1
ATOM 714 C C . SER A 1 89 ? -15.071 -2.020 -17.740 1.00 61.50 89 SER A C 1
ATOM 716 O O . SER A 1 89 ? -15.303 -1.342 -18.739 1.00 61.50 89 SER A O 1
ATOM 718 N N . LEU A 1 90 ? -13.998 -1.817 -16.976 1.00 68.19 90 LEU A N 1
ATOM 719 C CA . LEU A 1 90 ? -12.939 -0.872 -17.308 1.00 68.19 90 LEU A CA 1
ATOM 720 C C . LEU A 1 90 ? -11.700 -1.660 -17.727 1.00 68.19 90 LEU A C 1
ATOM 722 O O . LEU A 1 90 ? -11.099 -2.354 -16.905 1.00 68.19 90 LEU A O 1
ATOM 726 N N . ALA A 1 91 ? -11.312 -1.543 -18.996 1.00 70.19 91 ALA A N 1
ATOM 727 C CA . ALA A 1 91 ? -10.054 -2.090 -19.481 1.00 70.19 91 ALA A CA 1
ATOM 728 C C . ALA A 1 91 ? -8.939 -1.065 -19.268 1.00 70.19 91 ALA A C 1
ATOM 730 O O . ALA A 1 91 ? -8.985 0.054 -19.785 1.00 70.19 91 ALA A O 1
ATOM 731 N N . LEU A 1 92 ? -7.930 -1.469 -18.501 1.00 71.50 92 LEU A N 1
ATOM 732 C CA . LEU A 1 92 ? -6.793 -0.635 -18.174 1.00 71.50 92 LEU A CA 1
ATOM 733 C C . LEU A 1 92 ? -5.527 -1.195 -18.799 1.00 71.50 92 LEU A C 1
ATOM 735 O O . LEU A 1 92 ? -5.161 -2.337 -18.547 1.00 71.50 92 LEU A O 1
ATOM 739 N N . SER A 1 93 ? -4.855 -0.376 -19.597 1.00 76.44 93 SER A N 1
ATOM 740 C CA . SER A 1 93 ? -3.578 -0.727 -20.205 1.00 76.44 93 SER A CA 1
ATOM 741 C C . SER A 1 93 ? -2.493 0.196 -19.666 1.00 76.44 93 SER A C 1
ATOM 743 O O . SER A 1 93 ? -2.604 1.419 -19.766 1.00 76.44 93 SER A O 1
ATOM 745 N N . VAL A 1 94 ? -1.447 -0.395 -19.095 1.00 76.88 94 VAL A N 1
ATOM 746 C CA . VAL A 1 94 ? -0.320 0.321 -18.491 1.00 76.88 94 VAL A CA 1
ATOM 747 C C . VAL A 1 94 ? 0.940 -0.017 -19.279 1.00 76.88 94 VAL A C 1
ATOM 749 O O . VAL A 1 94 ? 1.265 -1.187 -19.455 1.00 76.88 94 VAL A O 1
ATOM 752 N N . ALA A 1 95 ? 1.632 1.002 -19.790 1.00 78.88 95 ALA A N 1
ATOM 753 C CA . ALA A 1 95 ? 2.961 0.819 -20.369 1.00 78.88 95 ALA A CA 1
ATOM 754 C C . ALA A 1 95 ? 4.019 0.893 -19.261 1.00 78.88 95 ALA A C 1
ATOM 756 O O . ALA A 1 95 ? 3.960 1.806 -18.438 1.00 78.88 95 ALA A O 1
ATOM 757 N N . LEU A 1 96 ? 4.959 -0.054 -19.270 1.00 78.69 96 LEU A N 1
ATOM 758 C CA . LEU A 1 96 ? 6.100 -0.123 -18.362 1.00 78.69 96 LEU A CA 1
ATOM 759 C C . LEU A 1 96 ? 7.382 0.004 -19.185 1.00 78.69 96 LEU A C 1
ATOM 761 O O . LEU A 1 96 ? 7.593 -0.786 -20.104 1.00 78.69 96 LEU A O 1
ATOM 765 N N . ASP A 1 97 ? 8.226 0.974 -18.849 1.00 78.25 97 ASP A N 1
ATOM 766 C CA . ASP A 1 97 ? 9.562 1.119 -19.431 1.00 78.25 97 ASP A CA 1
ATOM 767 C C . ASP A 1 97 ? 10.623 1.060 -18.324 1.00 78.25 97 ASP A C 1
ATOM 769 O O . ASP A 1 97 ? 10.493 1.732 -17.294 1.00 78.25 97 ASP A O 1
ATOM 773 N N . SER A 1 98 ? 11.650 0.229 -18.523 1.00 80.19 98 SER A N 1
ATOM 774 C CA . SER A 1 98 ? 12.732 0.004 -17.561 1.00 80.19 98 SER A CA 1
ATOM 775 C C . SER A 1 98 ? 14.002 0.708 -18.028 1.00 80.19 98 SER A C 1
ATOM 777 O O . SER A 1 98 ? 14.547 0.379 -19.078 1.00 80.19 98 SER A O 1
ATOM 779 N N . GLN A 1 99 ? 14.527 1.638 -17.231 1.00 70.94 99 GLN A N 1
ATOM 780 C CA . GLN A 1 99 ? 15.610 2.519 -17.692 1.00 70.94 99 GLN A CA 1
ATOM 781 C C . GLN A 1 99 ? 17.017 1.888 -17.661 1.00 70.94 99 GLN A C 1
ATOM 783 O O . GLN A 1 99 ? 17.937 2.431 -18.270 1.00 70.94 99 GLN A O 1
ATOM 788 N N . LYS A 1 100 ? 17.245 0.783 -16.929 1.00 67.31 100 LYS A N 1
ATOM 789 C CA . LYS A 1 100 ? 18.594 0.193 -16.773 1.00 67.31 100 LYS A CA 1
ATOM 790 C C . LYS A 1 100 ? 18.573 -1.215 -16.179 1.00 67.31 100 LYS A C 1
ATOM 792 O O . LYS A 1 100 ? 17.911 -1.389 -15.170 1.00 67.31 100 LYS A O 1
ATOM 797 N N . GLY A 1 101 ? 19.379 -2.149 -16.696 1.00 65.75 101 GLY A N 1
ATOM 798 C CA . GLY A 1 101 ? 19.681 -3.459 -16.081 1.00 65.75 101 GLY A CA 1
ATOM 799 C C . GLY A 1 101 ? 19.144 -4.668 -16.863 1.00 65.75 101 GLY A C 1
ATOM 800 O O . GLY A 1 101 ? 18.178 -4.535 -17.606 1.00 65.75 101 GLY A O 1
ATOM 801 N N . ALA A 1 102 ? 19.785 -5.830 -16.701 1.00 67.69 102 ALA A N 1
ATOM 802 C CA . ALA A 1 102 ? 19.326 -7.103 -17.267 1.00 67.69 102 ALA A CA 1
ATOM 803 C C . ALA A 1 102 ? 18.223 -7.724 -16.384 1.00 67.69 102 ALA A C 1
ATOM 805 O O . ALA A 1 102 ? 18.267 -7.572 -15.165 1.00 67.69 102 ALA A O 1
ATOM 806 N N . ASP A 1 103 ? 17.253 -8.397 -17.008 1.00 73.25 103 ASP A N 1
ATOM 807 C CA . ASP A 1 103 ? 16.111 -9.097 -16.389 1.00 73.25 103 ASP A CA 1
ATOM 808 C C . ASP A 1 103 ? 15.177 -8.236 -15.507 1.00 73.25 103 ASP A C 1
ATOM 810 O O . ASP A 1 103 ? 15.050 -8.462 -14.295 1.00 73.25 103 ASP A O 1
ATOM 814 N N . PRO A 1 104 ? 14.468 -7.255 -16.103 1.00 77.62 104 PRO A N 1
ATOM 815 C CA . PRO A 1 104 ? 13.529 -6.423 -15.367 1.00 77.62 104 PRO A CA 1
ATOM 816 C C . PRO A 1 104 ? 12.305 -7.236 -14.927 1.00 77.62 104 PRO A C 1
ATOM 818 O O . PRO A 1 104 ? 11.603 -7.844 -15.731 1.00 77.62 104 PRO A O 1
ATOM 821 N N . SER A 1 105 ? 12.019 -7.211 -13.628 1.00 83.12 105 SER A N 1
ATOM 822 C CA . SER A 1 105 ? 10.832 -7.829 -13.032 1.00 83.12 105 SER A CA 1
ATOM 823 C C . SER A 1 105 ? 10.199 -6.875 -12.020 1.00 83.12 105 SER A C 1
ATOM 825 O O . SER A 1 105 ? 10.887 -6.245 -11.210 1.00 83.12 105 SER A O 1
ATOM 827 N N . THR A 1 106 ? 8.875 -6.740 -12.063 1.00 86.69 106 THR A N 1
ATOM 828 C CA . THR A 1 106 ? 8.096 -5.883 -11.159 1.00 86.69 106 THR A CA 1
ATOM 829 C C . THR A 1 106 ? 6.721 -6.485 -10.937 1.00 86.69 106 THR A C 1
ATOM 831 O O . THR A 1 106 ? 6.198 -7.143 -11.827 1.00 86.69 106 THR A O 1
ATOM 834 N N . ALA A 1 107 ? 6.150 -6.229 -9.764 1.00 89.19 107 ALA A N 1
ATOM 835 C CA . ALA A 1 107 ? 4.748 -6.493 -9.480 1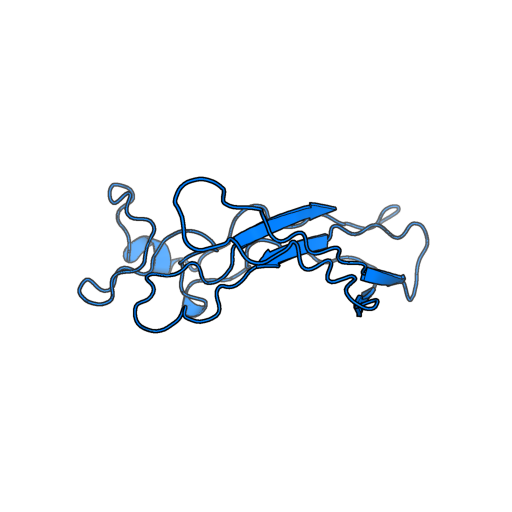.00 89.19 107 ALA A CA 1
ATOM 836 C C . ALA A 1 107 ? 3.982 -5.165 -9.399 1.00 89.19 107 ALA A C 1
ATOM 838 O O . ALA A 1 107 ? 4.424 -4.217 -8.725 1.00 89.19 107 ALA A O 1
ATOM 839 N N . VAL A 1 108 ? 2.835 -5.112 -10.069 1.00 89.81 108 VAL A N 1
ATOM 840 C CA . VAL A 1 108 ? 1.916 -3.978 -10.171 1.00 89.81 108 VAL A CA 1
ATOM 841 C C . VAL A 1 108 ? 0.632 -4.306 -9.414 1.00 89.81 108 VAL A C 1
ATOM 843 O O . VAL A 1 108 ? 0.077 -5.392 -9.525 1.00 89.81 108 VAL A O 1
ATOM 846 N N . LEU A 1 109 ? 0.139 -3.349 -8.627 1.00 92.50 109 LEU A N 1
ATOM 847 C CA . LEU A 1 109 ? -1.085 -3.480 -7.835 1.00 92.50 109 LEU A CA 1
ATOM 848 C C . LEU A 1 109 ? -2.071 -2.387 -8.260 1.00 92.50 109 LEU A C 1
ATOM 850 O O . LEU A 1 109 ? -1.767 -1.199 -8.153 1.00 92.50 109 LEU A O 1
ATOM 854 N N . LEU A 1 110 ? -3.258 -2.781 -8.719 1.00 90.81 110 LEU A N 1
ATOM 855 C CA . LEU A 1 110 ? -4.333 -1.874 -9.112 1.00 90.81 110 LEU A CA 1
ATOM 856 C C . LEU A 1 110 ? -5.300 -1.663 -7.948 1.00 90.81 110 LEU A C 1
ATOM 858 O O . LEU A 1 110 ? -5.980 -2.600 -7.518 1.00 90.81 110 LEU A O 1
ATOM 862 N N . PHE A 1 111 ? -5.408 -0.419 -7.486 1.00 90.75 111 PHE A N 1
ATOM 863 C CA . PHE A 1 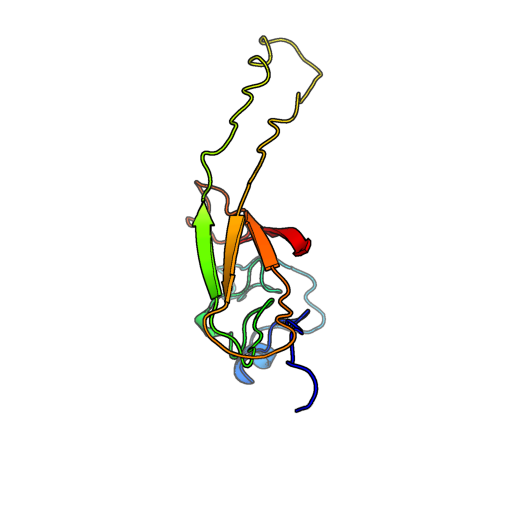111 ? -6.317 -0.028 -6.413 1.00 90.75 111 PHE A CA 1
ATOM 864 C C . PHE A 1 111 ? -7.429 0.894 -6.909 1.00 90.75 111 PHE A C 1
ATOM 866 O O . PHE A 1 111 ? -7.168 1.808 -7.687 1.00 90.75 111 PHE A O 1
ATOM 873 N N . PHE A 1 112 ? -8.650 0.701 -6.408 1.00 87.88 112 PHE A N 1
ATOM 874 C CA . PHE A 1 112 ? -9.770 1.626 -6.606 1.00 87.88 112 PHE A CA 1
ATOM 875 C C . PHE A 1 112 ? -10.049 2.415 -5.329 1.00 87.88 112 PHE A C 1
ATOM 877 O O . PHE A 1 112 ? -10.016 1.855 -4.233 1.00 87.88 112 PHE A O 1
ATOM 884 N N . ARG A 1 113 ? -10.365 3.702 -5.482 1.00 86.44 113 ARG A N 1
ATOM 885 C CA . ARG A 1 113 ? -10.828 4.584 -4.407 1.00 86.44 113 ARG A CA 1
ATOM 886 C C . ARG A 1 113 ? -12.225 5.105 -4.763 1.00 86.44 113 ARG A C 1
ATOM 888 O O . ARG A 1 113 ? -12.389 5.632 -5.863 1.00 86.44 113 ARG A O 1
ATOM 895 N N . PRO A 1 114 ? -13.229 4.942 -3.889 1.00 81.75 114 PRO A N 1
ATOM 896 C CA . PRO A 1 114 ? -14.556 5.494 -4.127 1.00 81.75 114 PRO A CA 1
ATOM 897 C C . PRO A 1 114 ? -14.524 7.037 -4.084 1.00 81.75 114 PRO A C 1
ATOM 899 O O . PRO A 1 114 ? -13.776 7.604 -3.288 1.00 81.75 114 PRO A O 1
ATOM 902 N N . PRO A 1 115 ? -15.333 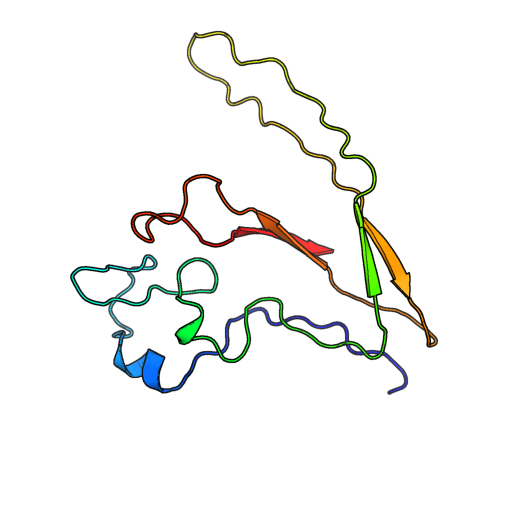7.727 -4.910 1.00 75.38 115 PRO A N 1
ATOM 903 C CA . PRO A 1 115 ? -15.272 9.185 -5.064 1.00 75.38 115 PRO A CA 1
ATOM 904 C C . PRO A 1 115 ? -15.763 9.984 -3.844 1.00 75.38 115 PRO A C 1
ATOM 906 O O . PRO A 1 115 ? -15.318 11.108 -3.652 1.00 75.38 115 PRO A O 1
ATOM 909 N N . ASN A 1 116 ? -16.629 9.414 -2.996 1.00 65.94 116 ASN A N 1
ATOM 910 C CA . ASN A 1 116 ? -17.302 10.141 -1.902 1.00 65.94 116 ASN A CA 1
ATOM 911 C C . ASN A 1 116 ? -16.828 9.676 -0.516 1.00 65.94 116 ASN A C 1
ATOM 913 O O . ASN A 1 116 ? -17.631 9.407 0.376 1.00 65.94 116 ASN A O 1
ATOM 917 N N . GLY A 1 117 ? -15.524 9.448 -0.377 1.00 58.53 117 GLY A N 1
ATOM 918 C CA . GLY A 1 117 ? -15.022 8.547 0.648 1.00 58.53 117 GLY A CA 1
ATOM 919 C C . GLY A 1 117 ? -14.668 9.117 2.021 1.00 58.53 117 GLY A C 1
ATOM 920 O O . GLY A 1 117 ? -14.552 8.355 2.986 1.00 58.53 117 GLY A O 1
ATOM 921 N N . ASP A 1 118 ? -14.480 10.427 2.113 1.00 58.25 118 ASP A N 1
ATOM 922 C CA . ASP A 1 118 ? -13.650 11.002 3.174 1.00 58.25 118 ASP A CA 1
ATOM 923 C C . ASP A 1 118 ? -14.423 11.600 4.355 1.00 58.25 118 ASP A C 1
ATOM 925 O O . ASP A 1 118 ? -13.807 11.951 5.353 1.00 58.25 118 ASP A O 1
ATOM 929 N N . GLU A 1 119 ? -15.757 11.668 4.310 1.00 59.12 119 GLU A N 1
ATOM 930 C CA . GLU A 1 119 ? -16.500 12.463 5.306 1.00 59.12 119 GLU A CA 1
ATOM 931 C C . GLU A 1 119 ? -16.667 11.803 6.687 1.00 59.12 119 GLU A C 1
ATOM 933 O O . GLU A 1 119 ? -17.028 12.480 7.642 1.00 59.12 119 GLU A O 1
ATOM 938 N N . ALA A 1 120 ? -16.383 10.505 6.844 1.00 60.19 120 ALA A N 1
ATOM 939 C CA . ALA A 1 120 ? -16.547 9.830 8.143 1.00 60.19 120 ALA A CA 1
ATOM 940 C C . ALA A 1 120 ? -15.640 8.604 8.357 1.00 60.19 120 ALA A C 1
ATOM 942 O O . ALA A 1 120 ? -15.914 7.770 9.215 1.00 60.19 120 ALA A O 1
ATOM 943 N N . GLY A 1 121 ? -14.622 8.393 7.510 1.00 63.81 121 GLY A N 1
ATOM 944 C CA . GLY A 1 121 ? -13.823 7.155 7.533 1.00 63.81 121 GLY A CA 1
ATOM 945 C C . GLY A 1 121 ? -14.630 5.875 7.238 1.00 63.81 121 GLY A C 1
ATOM 946 O O . GLY A 1 121 ? -14.116 4.761 7.321 1.00 63.81 121 GLY A O 1
ATOM 947 N N . LEU A 1 122 ? -15.901 6.020 6.847 1.00 69.56 122 LEU A N 1
ATOM 948 C CA . LEU A 1 122 ? -16.796 4.914 6.530 1.00 69.56 122 LEU A CA 1
ATOM 949 C C . LEU A 1 122 ? -16.451 4.260 5.194 1.00 69.56 122 LEU A C 1
ATOM 951 O O . LEU A 1 122 ? -16.829 3.114 4.964 1.00 69.56 122 LEU A O 1
ATOM 955 N N . THR A 1 123 ? -15.756 4.934 4.286 1.00 82.75 123 THR A N 1
ATOM 956 C CA . THR A 1 123 ? -15.371 4.277 3.038 1.00 82.75 123 THR A CA 1
ATOM 957 C C . THR A 1 123 ? -13.933 3.770 3.089 1.00 82.75 123 THR A C 1
ATOM 959 O O . THR A 1 123 ? -13.080 4.353 3.761 1.00 82.75 123 THR A O 1
ATOM 962 N N . PRO A 1 124 ? -13.638 2.673 2.376 1.00 87.06 124 PRO A N 1
ATOM 963 C CA . PRO A 1 124 ? -12.268 2.241 2.167 1.00 87.06 124 PRO A CA 1
ATOM 964 C C . PRO A 1 124 ? -11.466 3.322 1.432 1.00 87.06 124 PRO A C 1
ATOM 966 O O . PRO A 1 124 ? -11.836 3.736 0.335 1.00 87.06 124 PRO A O 1
ATOM 969 N N . ARG A 1 125 ? -10.314 3.708 1.983 1.00 86.44 125 ARG A N 1
ATOM 970 C CA . ARG A 1 125 ? -9.365 4.646 1.363 1.00 86.44 125 ARG A CA 1
ATOM 971 C C . ARG A 1 125 ? -8.850 4.151 0.015 1.00 86.44 125 ARG A C 1
ATOM 973 O O . ARG A 1 125 ? -8.603 4.957 -0.882 1.00 86.44 125 ARG A O 1
ATOM 980 N N . LYS A 1 126 ? -8.650 2.836 -0.102 1.00 89.25 126 LYS A N 1
ATOM 981 C CA . LYS A 1 126 ? -8.313 2.131 -1.342 1.00 89.25 126 LYS A CA 1
ATOM 982 C C . LYS A 1 126 ? -8.640 0.643 -1.226 1.00 89.25 126 LYS A C 1
ATOM 984 O O . LYS A 1 126 ? -8.523 0.062 -0.148 1.00 89.25 126 LYS A O 1
ATOM 989 N N . GLU A 1 127 ? -9.002 0.015 -2.337 1.00 90.25 127 GLU A N 1
ATOM 990 C CA . GLU A 1 127 ? -9.288 -1.419 -2.432 1.00 90.25 127 GLU A CA 1
ATOM 991 C C . GLU A 1 127 ? -8.483 -2.054 -3.556 1.00 90.25 127 GLU A C 1
ATOM 993 O O . GLU A 1 127 ? -8.544 -1.587 -4.692 1.00 90.25 127 GLU A O 1
ATOM 998 N N . LEU A 1 128 ? -7.749 -3.126 -3.254 1.00 92.56 128 LEU A N 1
ATOM 999 C CA . LEU A 1 128 ? -7.050 -3.896 -4.276 1.00 92.56 128 LEU A CA 1
ATOM 1000 C C . LEU A 1 128 ? -8.071 -4.588 -5.191 1.00 92.56 128 LEU A C 1
ATOM 1002 O O . LEU A 1 128 ? -8.928 -5.332 -4.716 1.00 92.56 128 LEU A O 1
ATOM 1006 N N . ARG A 1 129 ? -7.965 -4.353 -6.500 1.00 90.81 129 ARG A N 1
ATOM 1007 C CA . ARG A 1 129 ? -8.804 -4.992 -7.526 1.00 90.81 129 ARG A CA 1
ATOM 1008 C C . ARG A 1 129 ? -8.061 -6.046 -8.325 1.00 90.81 129 ARG A C 1
ATOM 1010 O O . ARG A 1 129 ? -8.661 -7.049 -8.695 1.00 90.81 129 ARG A O 1
ATOM 1017 N N . ARG A 1 130 ? -6.779 -5.814 -8.608 1.00 89.94 130 ARG A N 1
ATOM 1018 C CA . ARG A 1 130 ? -5.953 -6.715 -9.417 1.00 89.94 130 ARG A CA 1
ATOM 1019 C C . ARG A 1 130 ? -4.478 -6.543 -9.087 1.00 89.94 130 ARG A C 1
ATOM 1021 O O . ARG A 1 130 ? -4.068 -5.467 -8.656 1.00 89.94 130 ARG A O 1
ATOM 1028 N N . PHE A 1 131 ? -3.704 -7.591 -9.317 1.00 91.06 131 PHE A N 1
ATOM 1029 C CA . PHE A 1 131 ? -2.250 -7.553 -9.328 1.00 91.06 131 PHE A CA 1
ATOM 1030 C C . PHE A 1 131 ? -1.727 -8.308 -10.553 1.00 91.06 131 PHE A C 1
ATOM 1032 O O . PHE A 1 131 ? -2.426 -9.187 -11.064 1.00 91.06 131 PHE A O 1
ATOM 1039 N N . GLU A 1 132 ? -0.540 -7.933 -11.019 1.00 87.69 132 GLU A N 1
ATOM 1040 C CA . GLU A 1 132 ? 0.201 -8.581 -12.110 1.00 87.69 132 GLU A CA 1
ATOM 1041 C C . GLU A 1 132 ? 1.704 -8.482 -11.858 1.00 87.69 132 GLU A C 1
ATOM 1043 O O . GLU A 1 132 ? 2.132 -7.432 -11.323 1.00 87.69 132 GLU A O 1
#